Protein AF-A0A3C0BEH9-F1 (afdb_monomer_lite)

Sequence (51 aa):
MKLRSNHPFWLVKNALLESYPSADKSFSTEILIVGAGITGALIAYELLNSG

Secondary structure (DSSP, 8-state):
-----SS-HHHHHS--SS-PPP--S----S------SHHHHHHHHHHHH--

Structure (mmCIF, N/CA/C/O backbone):
data_AF-A0A3C0BEH9-F1
#
_entry.id   AF-A0A3C0BEH9-F1
#
loop_
_atom_site.group_PDB
_atom_site.id
_atom_site.type_symbol
_atom_site.label_atom_id
_atom_site.label_alt_id
_atom_site.label_comp_id
_atom_site.label_asym_id
_atom_site.label_entity_id
_atom_site.label_seq_id
_atom_site.pdbx_PDB_ins_code
_atom_site.Cartn_x
_atom_site.Cartn_y
_atom_site.Cartn_z
_atom_site.occupancy
_atom_site.B_iso_or_equiv
_atom_site.auth_seq_id
_atom_site.auth_comp_id
_atom_site.auth_asym_id
_atom_site.auth_atom_id
_atom_site.pdbx_PDB_model_num
ATOM 1 N N . MET A 1 1 ? 23.259 12.943 -23.982 1.00 64.00 1 MET A N 1
ATOM 2 C CA . MET A 1 1 ? 22.994 11.924 -22.938 1.00 64.00 1 MET A CA 1
ATOM 3 C C . MET A 1 1 ? 21.513 11.561 -22.957 1.00 64.00 1 MET A C 1
ATOM 5 O O . MET A 1 1 ? 20.696 12.471 -23.019 1.00 64.00 1 MET A O 1
ATOM 9 N N . LYS A 1 2 ? 21.151 10.268 -22.942 1.00 77.94 2 LYS A N 1
ATOM 10 C CA . LYS A 1 2 ? 19.750 9.833 -22.788 1.00 77.94 2 LYS A CA 1
ATOM 11 C C . LYS A 1 2 ? 19.404 9.802 -21.297 1.00 77.94 2 LYS A C 1
ATOM 13 O O . LYS A 1 2 ? 19.904 8.951 -20.578 1.00 77.94 2 LYS A O 1
ATOM 18 N N . LEU A 1 3 ? 18.575 10.745 -20.855 1.00 86.31 3 LEU A N 1
ATOM 19 C CA . LEU A 1 3 ? 18.152 10.896 -19.453 1.00 86.31 3 LEU A CA 1
ATOM 20 C C . LEU A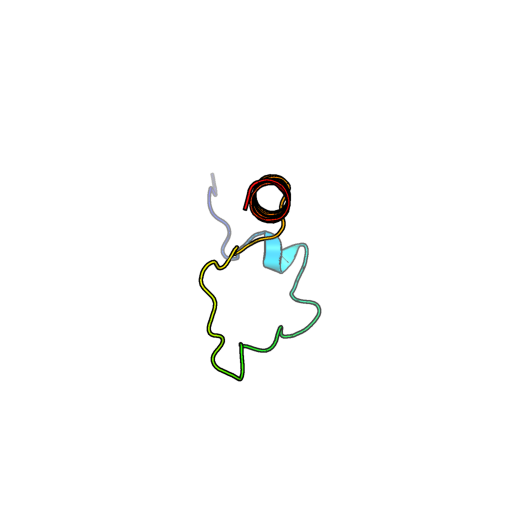 1 3 ? 16.823 10.197 -19.130 1.00 86.31 3 LEU A C 1
ATOM 22 O O . LEU A 1 3 ? 16.358 10.247 -17.997 1.00 86.31 3 LEU A O 1
ATOM 26 N N . ARG A 1 4 ? 16.177 9.593 -20.131 1.00 83.12 4 ARG A N 1
ATOM 27 C CA . ARG A 1 4 ? 14.862 8.964 -20.000 1.00 83.12 4 ARG A CA 1
ATOM 28 C C . ARG A 1 4 ? 14.875 7.591 -20.651 1.00 83.12 4 ARG A C 1
ATOM 30 O O . ARG A 1 4 ? 15.466 7.413 -21.718 1.00 83.12 4 ARG A O 1
ATOM 37 N N . SER A 1 5 ? 14.206 6.646 -20.008 1.00 84.62 5 SER A N 1
ATOM 38 C CA . SER A 1 5 ? 13.866 5.344 -20.565 1.00 84.62 5 SER A CA 1
ATOM 39 C C . SER A 1 5 ? 12.473 5.394 -21.194 1.00 84.62 5 SER A C 1
ATOM 41 O O . SER A 1 5 ? 11.600 6.125 -20.734 1.00 84.62 5 SER A O 1
ATOM 43 N N . ASN A 1 6 ? 12.256 4.589 -22.236 1.00 88.81 6 ASN A N 1
ATOM 44 C CA . ASN A 1 6 ? 10.946 4.472 -22.893 1.00 88.81 6 ASN A CA 1
ATOM 45 C C . ASN A 1 6 ? 9.908 3.728 -22.034 1.00 88.81 6 ASN A C 1
ATOM 47 O O . ASN A 1 6 ? 8.727 3.751 -22.351 1.00 88.81 6 ASN A O 1
ATOM 51 N N . HIS A 1 7 ? 10.352 3.060 -20.965 1.00 86.31 7 HIS A N 1
ATOM 52 C CA . HIS A 1 7 ? 9.517 2.253 -20.083 1.00 86.31 7 HIS A CA 1
ATOM 53 C C . HIS A 1 7 ? 9.883 2.513 -18.612 1.00 86.31 7 HIS A C 1
ATOM 55 O O . HIS A 1 7 ? 11.040 2.863 -18.325 1.00 86.31 7 HIS A O 1
ATOM 61 N N . PRO A 1 8 ? 8.936 2.326 -17.674 1.00 88.25 8 PRO A N 1
ATOM 62 C CA . PRO A 1 8 ? 9.217 2.349 -16.244 1.00 88.25 8 PRO A CA 1
ATOM 63 C C . PRO A 1 8 ? 10.231 1.268 -15.859 1.00 88.25 8 PRO A C 1
ATOM 65 O O . PRO A 1 8 ? 10.110 0.117 -16.273 1.00 88.25 8 PRO A O 1
ATOM 68 N N . PHE A 1 9 ? 11.206 1.623 -15.021 1.00 87.69 9 PHE A N 1
ATOM 69 C CA . PHE A 1 9 ? 12.270 0.707 -14.595 1.00 87.69 9 PHE A CA 1
ATOM 70 C C . PHE A 1 9 ? 11.732 -0.566 -13.925 1.00 87.69 9 PHE A C 1
ATOM 72 O O . PHE A 1 9 ? 12.214 -1.666 -14.192 1.00 87.69 9 PHE A O 1
ATOM 79 N N . TRP A 1 10 ? 10.716 -0.422 -13.070 1.00 86.88 10 TRP A N 1
ATOM 80 C CA . TRP A 1 10 ? 10.215 -1.536 -12.269 1.00 86.88 10 TRP A CA 1
ATOM 81 C C . TRP A 1 10 ? 9.527 -2.606 -13.109 1.00 86.88 10 TRP A C 1
ATOM 83 O O . TRP A 1 10 ? 9.739 -3.778 -12.853 1.00 86.88 10 TRP A O 1
ATOM 93 N N . LEU A 1 11 ? 8.809 -2.223 -14.169 1.00 83.31 11 LEU A N 1
ATOM 94 C CA . LEU A 1 11 ? 8.139 -3.182 -15.051 1.00 83.31 11 LEU A CA 1
ATOM 95 C C . LEU A 1 11 ? 9.138 -4.069 -15.815 1.00 83.31 11 LEU A C 1
ATOM 97 O O . LEU A 1 11 ? 8.827 -5.208 -16.139 1.00 83.31 11 LEU A O 1
ATOM 101 N N . VAL A 1 12 ? 10.345 -3.553 -16.073 1.00 86.31 12 VAL A N 1
ATOM 102 C CA . VAL A 1 12 ? 11.445 -4.306 -16.698 1.00 86.31 12 VAL A CA 1
ATOM 103 C C . VAL A 1 12 ? 12.142 -5.213 -15.684 1.00 86.31 12 VAL A C 1
ATOM 105 O O . VAL A 1 12 ? 12.519 -6.331 -16.019 1.00 86.31 12 VAL A O 1
ATOM 108 N N . LYS A 1 13 ? 12.348 -4.731 -14.452 1.00 88.75 13 LYS A N 1
ATOM 109 C CA . LYS A 1 13 ? 13.108 -5.460 -13.427 1.00 88.75 13 LYS A CA 1
ATOM 110 C C . LYS A 1 13 ? 12.276 -6.497 -12.671 1.00 88.75 13 LYS A C 1
ATOM 112 O O . LYS A 1 13 ? 12.782 -7.567 -12.365 1.00 88.75 13 LYS A O 1
ATOM 117 N N . ASN A 1 14 ? 11.032 -6.156 -12.364 1.00 86.12 14 ASN A N 1
ATOM 118 C CA . ASN A 1 14 ? 10.058 -6.943 -11.619 1.00 86.12 14 ASN A CA 1
ATOM 119 C C . ASN A 1 14 ? 8.691 -6.721 -12.269 1.00 86.12 14 ASN A C 1
ATOM 121 O O . ASN A 1 14 ? 7.869 -5.938 -11.784 1.00 86.12 14 ASN A O 1
ATOM 125 N N . ALA A 1 15 ? 8.483 -7.369 -13.416 1.00 81.69 15 ALA A N 1
ATOM 126 C CA . ALA A 1 15 ? 7.180 -7.381 -14.062 1.00 81.69 15 ALA A CA 1
ATOM 127 C C . ALA A 1 15 ? 6.106 -7.870 -13.078 1.00 81.69 15 ALA A C 1
ATOM 129 O O . ALA A 1 15 ? 6.396 -8.586 -12.117 1.00 81.69 15 ALA A O 1
ATOM 130 N N . LEU A 1 16 ? 4.857 -7.478 -13.326 1.00 83.81 16 LEU A N 1
ATOM 131 C CA . LEU A 1 16 ? 3.731 -8.021 -12.580 1.00 83.81 16 LEU A CA 1
ATOM 132 C C . LEU A 1 16 ? 3.720 -9.539 -12.783 1.00 83.81 16 LEU A C 1
ATOM 134 O O . LEU A 1 16 ? 3.533 -10.003 -13.906 1.00 83.81 16 LEU A O 1
ATOM 138 N N . LEU A 1 17 ? 3.963 -10.289 -11.706 1.00 82.75 17 LEU A N 1
ATOM 139 C CA . LEU A 1 17 ? 3.897 -11.752 -11.730 1.00 82.75 17 LEU A CA 1
ATOM 140 C C . LEU A 1 17 ? 2.484 -12.209 -12.109 1.00 82.75 17 LEU A C 1
ATOM 142 O O . LEU A 1 17 ? 2.320 -13.198 -12.813 1.00 82.75 17 LEU A O 1
ATOM 146 N N . GLU A 1 18 ? 1.481 -11.443 -11.673 1.00 85.12 18 GLU A N 1
ATOM 147 C CA . GLU A 1 18 ? 0.059 -11.692 -11.878 1.00 85.12 18 GLU A CA 1
ATOM 148 C C . GLU A 1 18 ? -0.691 -10.354 -11.964 1.00 85.12 18 GLU A C 1
ATOM 150 O O . GLU A 1 18 ? -0.218 -9.319 -11.478 1.00 85.12 18 GLU A O 1
ATOM 155 N N . SER A 1 19 ? -1.881 -10.354 -12.566 1.00 82.81 19 SER A N 1
ATOM 156 C CA . SER A 1 19 ? -2.784 -9.208 -12.470 1.00 82.81 19 SER A CA 1
ATOM 157 C C . SER A 1 19 ? -3.377 -9.152 -11.066 1.00 82.81 19 SER A C 1
ATOM 159 O O . SER A 1 19 ? -4.204 -9.986 -10.711 1.00 82.81 19 SER A O 1
ATOM 161 N N . TYR A 1 20 ? -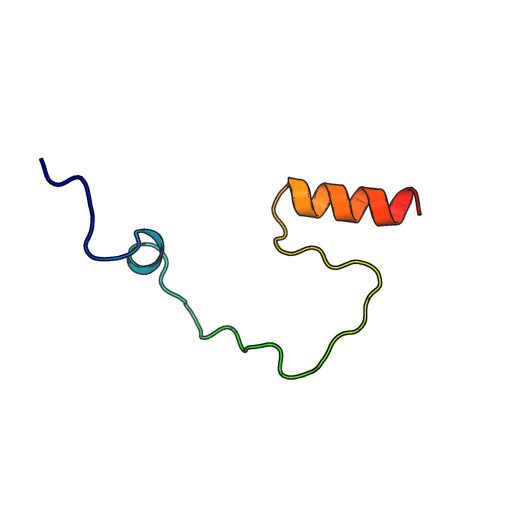2.986 -8.153 -10.275 1.00 83.56 20 TYR A N 1
ATOM 162 C CA . TYR A 1 20 ? -3.656 -7.885 -9.007 1.00 83.56 20 TYR A CA 1
ATOM 163 C C . TYR A 1 20 ? -5.100 -7.459 -9.298 1.00 83.56 20 TYR A C 1
ATOM 165 O O . TYR A 1 20 ? -5.297 -6.457 -9.997 1.00 83.56 20 TYR A O 1
ATOM 173 N N . PRO A 1 21 ? -6.106 -8.208 -8.818 1.00 83.50 21 PRO A N 1
ATOM 174 C CA . PRO A 1 21 ? -7.491 -7.879 -9.090 1.00 83.50 21 PRO A CA 1
ATOM 175 C C . PRO A 1 21 ? -7.807 -6.508 -8.500 1.00 83.50 21 PRO A C 1
ATOM 177 O O . PRO A 1 21 ? -7.389 -6.166 -7.392 1.00 83.50 21 PRO A O 1
ATOM 180 N N . SER A 1 22 ? -8.546 -5.706 -9.263 1.00 86.56 22 SER A N 1
ATOM 181 C CA . SER A 1 22 ? -9.152 -4.500 -8.711 1.00 86.56 22 SER A CA 1
ATOM 182 C C . SER A 1 22 ? -10.093 -4.881 -7.568 1.00 86.56 22 SER A C 1
ATOM 184 O O . SER A 1 22 ? -10.650 -5.978 -7.562 1.00 86.56 22 SER A O 1
ATOM 186 N N . ALA A 1 23 ? -10.282 -3.967 -6.618 1.00 88.25 23 ALA A N 1
ATOM 187 C CA . ALA A 1 23 ? -11.319 -4.1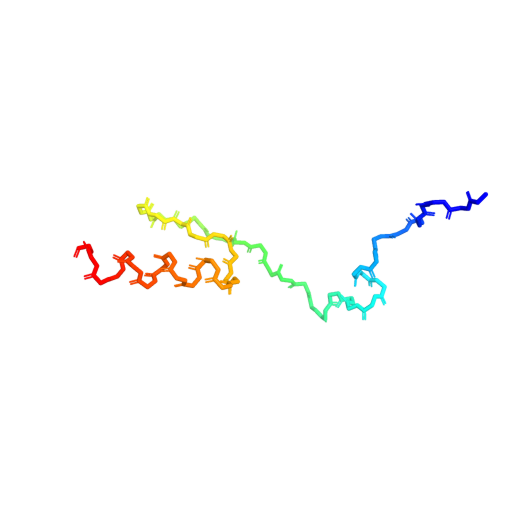08 -5.605 1.00 88.25 23 ALA A CA 1
ATOM 188 C C . ALA A 1 23 ? -12.676 -4.318 -6.299 1.00 88.25 23 ALA A C 1
ATOM 190 O O . ALA A 1 23 ? -13.185 -3.416 -6.962 1.00 88.25 23 ALA A O 1
ATOM 191 N N . ASP A 1 24 ? -13.234 -5.518 -6.172 1.00 90.50 24 ASP A N 1
ATOM 192 C CA . ASP A 1 24 ? -14.492 -5.933 -6.801 1.00 90.50 24 ASP A CA 1
ATOM 193 C C . ASP A 1 24 ? -15.719 -5.529 -5.970 1.00 90.50 24 ASP A C 1
ATOM 195 O O . ASP A 1 24 ? -16.862 -5.716 -6.389 1.00 90.50 24 ASP A O 1
ATOM 199 N N . LYS A 1 25 ? -15.481 -4.974 -4.777 1.00 91.81 25 LYS A N 1
ATOM 200 C CA . LYS A 1 25 ? -16.497 -4.582 -3.801 1.00 91.81 25 LYS A CA 1
ATOM 201 C C . LYS A 1 25 ? -16.120 -3.266 -3.137 1.00 91.81 25 LYS A C 1
ATOM 203 O O . LYS A 1 25 ? -14.945 -2.934 -2.980 1.00 91.81 25 LYS A O 1
ATOM 208 N N . SER A 1 26 ? -17.139 -2.524 -2.719 1.00 92.12 26 SER A N 1
ATOM 209 C CA . SER A 1 26 ? -16.960 -1.328 -1.902 1.00 92.12 26 SER A CA 1
ATOM 210 C C . SER A 1 26 ? -1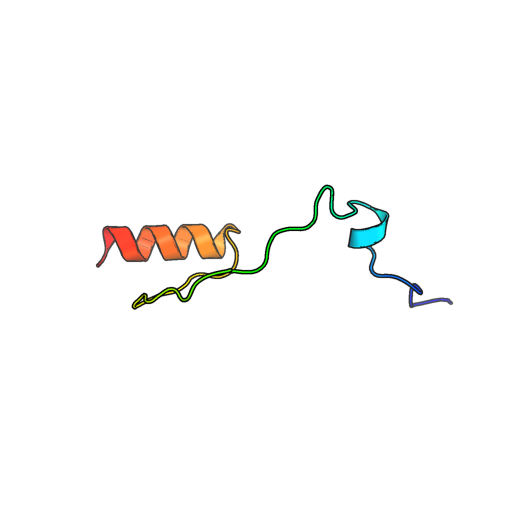6.557 -1.710 -0.480 1.00 92.12 26 SER A C 1
ATOM 212 O O . SER A 1 26 ? -17.178 -2.575 0.136 1.00 92.12 26 SER A O 1
ATOM 214 N N . PHE A 1 27 ? -15.553 -1.018 0.052 1.00 92.12 27 PHE A N 1
ATOM 215 C CA . PHE A 1 27 ? -15.151 -1.112 1.451 1.00 92.12 27 PHE A CA 1
ATOM 216 C C . PHE A 1 27 ? -15.564 0.169 2.172 1.00 92.12 27 PHE A C 1
ATOM 218 O O . PHE A 1 27 ? -15.401 1.264 1.634 1.00 92.12 27 PHE A O 1
ATOM 225 N N . SER A 1 28 ? -16.091 0.032 3.386 1.00 95.31 28 SER A N 1
ATOM 226 C CA . SER A 1 28 ? -16.344 1.155 4.286 1.00 95.31 28 SER A CA 1
ATOM 227 C C . SER A 1 28 ? -15.428 1.003 5.491 1.00 95.31 28 SER A C 1
ATOM 229 O O . SER A 1 28 ? -15.372 -0.064 6.098 1.00 95.31 28 SER A O 1
ATOM 231 N N . THR A 1 29 ? -14.660 2.045 5.781 1.00 93.12 29 THR A N 1
ATOM 232 C CA . THR A 1 29 ? -13.741 2.114 6.916 1.00 93.12 29 THR A CA 1
ATOM 233 C C . THR A 1 29 ? -13.598 3.571 7.327 1.00 93.12 29 THR A C 1
ATOM 235 O O . THR A 1 29 ? -13.745 4.465 6.491 1.00 93.12 29 THR A O 1
ATOM 238 N N . GLU A 1 30 ? -13.291 3.810 8.595 1.00 94.12 30 GLU A N 1
ATOM 239 C CA . GLU A 1 30 ? -12.977 5.146 9.102 1.00 94.12 30 GLU A CA 1
ATOM 240 C C . GLU A 1 30 ? -11.598 5.607 8.617 1.00 94.12 30 GLU A C 1
ATOM 242 O O . GLU A 1 30 ? -11.409 6.774 8.277 1.00 94.12 30 GLU A O 1
ATOM 247 N N . ILE A 1 31 ? -10.638 4.677 8.534 1.00 93.81 31 ILE A N 1
ATOM 248 C CA . ILE A 1 31 ? -9.259 4.948 8.119 1.00 93.81 31 ILE A CA 1
ATOM 249 C C . ILE A 1 31 ? -8.795 3.874 7.127 1.00 93.81 31 ILE A C 1
ATOM 251 O O . ILE A 1 31 ? -8.987 2.675 7.342 1.00 93.81 31 ILE A O 1
ATOM 255 N N . LEU A 1 32 ? -8.159 4.311 6.035 1.00 94.81 32 LEU A N 1
ATOM 256 C CA . LEU A 1 32 ? -7.513 3.457 5.037 1.00 94.81 32 LEU A CA 1
ATOM 257 C C . LEU A 1 32 ? -6.032 3.834 4.910 1.00 94.81 32 LEU A C 1
ATOM 259 O O . LEU A 1 32 ? -5.704 4.977 4.600 1.00 94.81 32 LEU A O 1
ATOM 263 N N . ILE A 1 33 ? -5.143 2.854 5.083 1.00 95.25 33 ILE A N 1
ATOM 264 C CA . ILE A 1 33 ? -3.698 3.011 4.872 1.00 95.25 33 ILE A CA 1
ATOM 265 C C . ILE A 1 33 ? -3.326 2.374 3.530 1.00 95.25 33 ILE A C 1
ATOM 267 O O . ILE A 1 33 ? -3.464 1.164 3.350 1.00 95.25 33 ILE A O 1
ATOM 271 N N . VAL A 1 34 ? -2.837 3.182 2.584 1.00 94.12 34 VAL A N 1
ATOM 272 C CA . VAL A 1 34 ? -2.392 2.709 1.263 1.00 94.12 34 VAL A CA 1
ATOM 273 C C . VAL A 1 34 ? -0.869 2.589 1.243 1.00 94.12 34 VAL A C 1
ATOM 275 O O . VAL A 1 34 ? -0.153 3.587 1.209 1.00 94.12 34 VAL A O 1
ATOM 278 N N . GLY A 1 35 ? -0.385 1.345 1.228 1.00 92.69 35 GLY A N 1
ATOM 279 C CA . GLY A 1 35 ? 1.039 1.004 1.225 1.00 92.69 35 GLY A CA 1
ATOM 280 C C . GLY A 1 35 ? 1.549 0.573 2.603 1.00 92.69 35 GLY A C 1
ATOM 281 O O . GLY A 1 35 ? 1.550 1.346 3.554 1.00 92.69 35 GLY A O 1
ATOM 282 N N . ALA A 1 36 ? 2.041 -0.665 2.691 1.00 93.12 36 ALA A N 1
ATOM 283 C CA . ALA A 1 36 ? 2.533 -1.286 3.927 1.00 93.12 36 ALA A CA 1
ATOM 284 C C . ALA A 1 36 ? 4.068 -1.217 4.063 1.00 93.12 36 ALA A C 1
ATOM 286 O O . ALA A 1 36 ? 4.717 -2.163 4.503 1.00 93.12 36 ALA A O 1
ATOM 287 N N . GLY A 1 37 ? 4.669 -0.100 3.640 1.00 96.44 37 GLY A N 1
ATOM 288 C CA . GLY A 1 37 ? 6.066 0.195 3.970 1.00 96.44 37 GLY A CA 1
ATOM 289 C C . GLY A 1 37 ? 6.234 0.491 5.466 1.00 96.44 37 GLY A C 1
ATOM 290 O O . GLY A 1 37 ? 5.256 0.519 6.209 1.00 96.44 37 GLY A O 1
ATOM 291 N N . ILE A 1 38 ? 7.463 0.786 5.903 1.00 98.00 38 ILE A N 1
ATOM 292 C CA . ILE A 1 38 ? 7.782 1.068 7.319 1.00 98.00 38 ILE A CA 1
ATOM 293 C C . ILE A 1 38 ? 6.821 2.108 7.915 1.00 98.00 38 ILE A C 1
ATOM 295 O O . ILE A 1 38 ? 6.224 1.876 8.961 1.00 98.00 38 ILE A O 1
ATOM 299 N N . THR A 1 39 ? 6.611 3.224 7.214 1.00 97.62 39 THR A N 1
ATOM 300 C CA . THR A 1 39 ? 5.717 4.296 7.667 1.00 97.62 39 THR A CA 1
ATOM 301 C C . THR A 1 39 ? 4.270 3.829 7.812 1.00 97.62 39 THR A C 1
ATOM 303 O O . THR A 1 39 ? 3.650 4.092 8.835 1.00 97.62 39 THR A O 1
ATOM 306 N N . GLY A 1 40 ? 3.733 3.108 6.822 1.00 97.69 40 GLY A N 1
ATOM 307 C CA . GLY A 1 40 ? 2.355 2.607 6.871 1.00 97.69 40 GLY A CA 1
ATOM 308 C C . GLY A 1 40 ? 2.145 1.595 7.998 1.00 97.69 40 GLY A C 1
ATOM 309 O O . GLY A 1 40 ? 1.127 1.641 8.682 1.00 97.69 40 GLY A O 1
ATOM 310 N N . ALA A 1 41 ? 3.137 0.735 8.241 1.00 97.38 41 ALA A N 1
ATOM 311 C CA . ALA A 1 41 ? 3.103 -0.233 9.332 1.00 97.38 41 ALA A CA 1
ATOM 312 C C . ALA A 1 41 ? 3.138 0.441 10.713 1.00 97.38 41 ALA A C 1
ATOM 314 O O . ALA A 1 41 ? 2.368 0.061 11.591 1.00 97.38 41 ALA A O 1
ATOM 315 N N . LEU A 1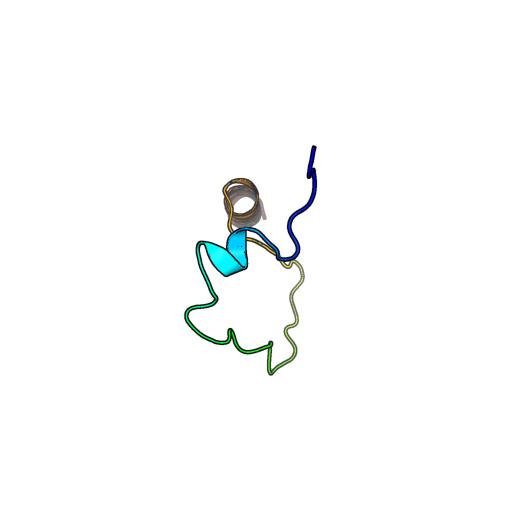 42 ? 3.983 1.460 10.902 1.00 97.12 42 LEU A N 1
ATOM 316 C CA . LEU A 1 42 ? 4.045 2.208 12.162 1.00 97.12 42 LEU A CA 1
ATOM 317 C C . LEU A 1 42 ? 2.774 3.027 12.416 1.00 97.12 42 LEU A C 1
ATOM 319 O O . LEU A 1 42 ? 2.313 3.081 13.549 1.00 97.12 42 LEU A O 1
ATOM 323 N N . ILE A 1 43 ? 2.175 3.612 11.372 1.00 96.44 43 ILE A N 1
ATOM 324 C CA . ILE A 1 43 ? 0.875 4.289 11.490 1.00 96.44 43 ILE A CA 1
ATOM 325 C C . ILE A 1 43 ? -0.203 3.292 11.924 1.00 96.44 43 ILE A C 1
ATOM 327 O O . ILE A 1 43 ? -0.945 3.575 12.858 1.00 96.44 43 ILE A O 1
ATOM 331 N N . ALA A 1 44 ? -0.277 2.118 11.284 1.00 96.50 44 ALA A N 1
ATOM 332 C CA . ALA A 1 44 ? -1.232 1.079 11.669 1.00 96.50 44 ALA A CA 1
ATOM 333 C C . ALA A 1 44 ? -1.022 0.628 13.122 1.00 96.50 44 ALA A C 1
ATOM 335 O O . ALA A 1 44 ? -1.985 0.500 13.869 1.00 96.50 44 ALA A O 1
ATOM 336 N N . TYR A 1 45 ? 0.235 0.424 13.525 1.00 96.56 45 TYR A N 1
ATOM 337 C CA . TYR A 1 45 ? 0.593 0.064 14.893 1.00 96.56 45 TYR A CA 1
ATOM 338 C C . TYR A 1 45 ? 0.123 1.116 15.903 1.00 96.56 45 TYR A C 1
ATOM 340 O O . TYR A 1 45 ? -0.506 0.766 16.896 1.00 96.56 45 TYR A O 1
ATOM 348 N N . GLU A 1 46 ? 0.393 2.396 15.653 1.00 96.56 46 GLU A N 1
ATOM 349 C CA . GLU A 1 46 ? 0.005 3.468 16.573 1.00 96.56 46 GLU A CA 1
ATOM 350 C C . GLU A 1 46 ? -1.519 3.604 16.675 1.00 96.56 46 GLU A C 1
ATOM 352 O O . GLU A 1 46 ? -2.054 3.690 17.776 1.00 96.56 46 GLU A O 1
ATOM 357 N N . LEU A 1 47 ? -2.231 3.535 15.545 1.00 95.38 47 LEU A N 1
ATOM 358 C CA . LEU A 1 47 ? -3.698 3.592 15.520 1.00 95.38 47 LEU A CA 1
ATOM 359 C C . LEU A 1 47 ? -4.353 2.447 16.301 1.00 95.38 47 LEU A C 1
ATOM 361 O O . LEU A 1 47 ? -5.422 2.637 16.868 1.00 95.38 47 LEU A O 1
ATOM 365 N N . LEU A 1 48 ? -3.729 1.268 16.331 1.00 94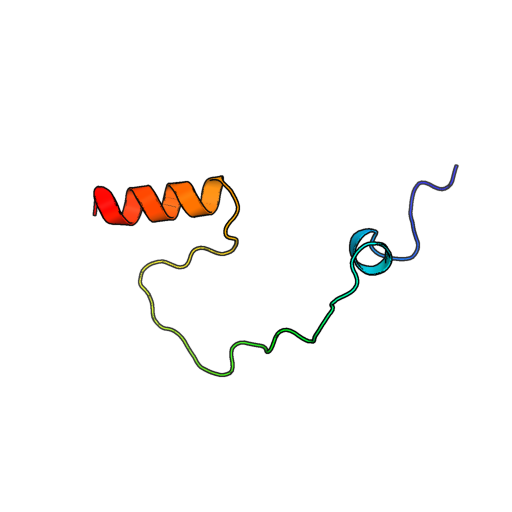.12 48 LEU A N 1
ATOM 366 C CA . LEU A 1 48 ? -4.241 0.114 17.071 1.00 94.12 48 LEU A CA 1
ATOM 367 C C . LEU A 1 48 ? -3.961 0.185 18.577 1.00 94.12 48 LEU A C 1
ATOM 369 O O . LEU A 1 48 ? -4.693 -0.427 19.347 1.00 94.12 48 LEU A O 1
ATOM 373 N N . ASN A 1 49 ? -2.896 0.873 18.991 1.00 95.44 49 ASN A N 1
ATOM 374 C CA . ASN A 1 49 ? -2.455 0.896 20.389 1.00 95.44 49 ASN A CA 1
ATOM 375 C C . ASN A 1 49 ? -2.888 2.148 21.157 1.00 95.44 49 ASN A C 1
ATOM 377 O O . ASN A 1 49 ? -3.007 2.091 22.379 1.00 95.44 49 ASN A O 1
ATOM 381 N N . SER A 1 50 ? -3.089 3.262 20.455 1.00 88.38 50 SER A N 1
ATOM 382 C CA . SER A 1 50 ? -3.439 4.562 21.041 1.00 88.38 50 SER A CA 1
ATOM 383 C C . SER A 1 50 ? -4.882 4.991 20.747 1.00 88.38 50 SER A C 1
ATOM 385 O O . SER A 1 50 ? -5.275 6.088 21.147 1.00 88.38 50 SER A O 1
ATOM 387 N N . GLY A 1 51 ? -5.639 4.155 20.024 1.00 58.56 51 GLY A N 1
ATOM 388 C CA . GLY A 1 51 ? -7.062 4.339 19.714 1.00 58.56 51 GLY A CA 1
ATOM 389 C C . GLY A 1 51 ? -7.999 3.891 20.827 1.00 58.56 51 GLY A C 1
ATOM 390 O O . GLY A 1 51 ? -7.644 2.943 21.564 1.00 58.56 51 GLY A O 1
#

Radius of gyration: 17.32 Å; chains: 1; bounding box: 40×24×44 Å

Foldseek 3Di:
DDPDDPDDPCCVVPNDPDPDDDDPDDDDDPDDQDDDDPVSVVVVVCVVPVD

pLDDT: mean 89.25, std 7.74, range [58.56, 98.0]